P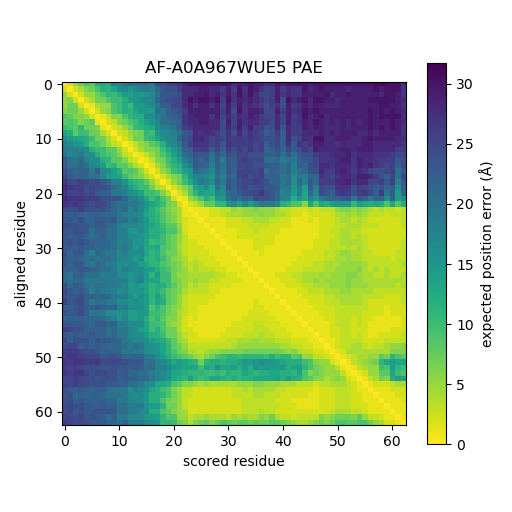rotein AF-A0A967WUE5-F1 (afdb_monomer)

Foldseek 3Di:
DPPVVVVVVVVPPPPPPPDDPPPDPADWDWDWDDDPNDIDIDIDGDDDDPDDPDDDDDDDDDD

Secondary structure (DSSP, 8-state):
--STTHHHHTSS------------SSPPEEEEEEETTEEEEEEE---PPSSS-----------

Structure (mmCIF, N/CA/C/O backbone):
data_AF-A0A967WUE5-F1
#
_entry.id   AF-A0A967WUE5-F1
#
loop_
_atom_site.group_PDB
_atom_site.id
_atom_site.type_symbol
_atom_site.label_atom_id
_atom_site.label_alt_id
_atom_site.label_comp_id
_atom_site.label_asym_id
_atom_site.label_entity_id
_atom_site.label_seq_id
_atom_site.pdbx_PDB_ins_code
_atom_site.Cartn_x
_atom_site.Cartn_y
_atom_site.Cartn_z
_atom_site.occupancy
_atom_site.B_iso_or_equiv
_atom_site.auth_seq_id
_atom_site.auth_comp_id
_atom_site.auth_asym_id
_atom_site.auth_atom_id
_atom_site.pdbx_PDB_model_num
ATOM 1 N N . MET A 1 1 ? -3.993 -24.307 40.347 1.00 53.62 1 MET A N 1
ATOM 2 C CA . MET A 1 1 ? -5.273 -23.787 39.799 1.00 53.62 1 MET A CA 1
ATOM 3 C C . MET A 1 1 ? -5.203 -22.339 39.276 1.00 53.62 1 MET A C 1
ATOM 5 O O . MET A 1 1 ? -6.240 -21.771 38.982 1.00 53.62 1 MET A O 1
ATOM 9 N N . ARG A 1 2 ? -4.015 -21.728 39.103 1.00 55.59 2 ARG A N 1
ATOM 10 C CA . ARG A 1 2 ? -3.866 -2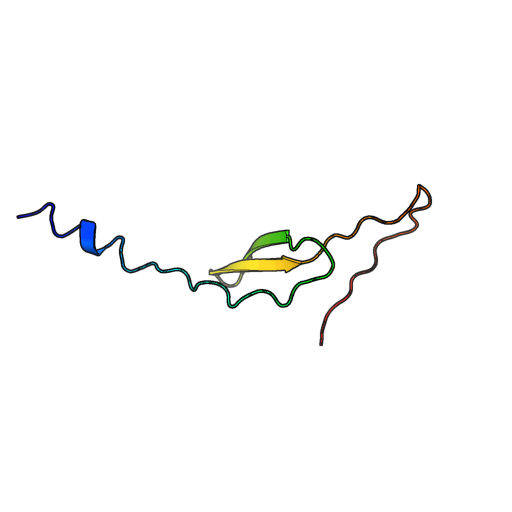0.338 38.602 1.00 55.59 2 ARG A CA 1
ATOM 11 C C . ARG A 1 2 ? -3.211 -20.229 37.216 1.00 55.59 2 ARG A C 1
ATOM 13 O O . ARG A 1 2 ? -3.088 -19.134 36.692 1.00 55.59 2 ARG A O 1
ATOM 20 N N . GLN A 1 3 ? -2.814 -21.359 36.626 1.00 51.19 3 GLN A N 1
ATOM 21 C CA . GLN A 1 3 ? -2.206 -21.414 35.289 1.00 51.19 3 GLN A CA 1
ATOM 22 C C . GLN A 1 3 ? -3.206 -21.813 34.194 1.00 51.19 3 GLN A C 1
ATOM 24 O O . GLN A 1 3 ? -3.010 -21.482 33.035 1.00 51.19 3 GLN A O 1
ATOM 29 N N . ALA A 1 4 ? -4.324 -22.442 34.571 1.00 48.94 4 ALA A N 1
ATOM 30 C CA . ALA A 1 4 ? -5.379 -22.833 33.636 1.00 48.94 4 ALA A CA 1
ATOM 31 C C . ALA A 1 4 ? -6.222 -21.644 33.131 1.00 48.94 4 ALA A C 1
ATOM 33 O O . ALA A 1 4 ? -6.884 -21.755 32.109 1.00 48.94 4 ALA A O 1
ATOM 34 N N . VAL A 1 5 ? -6.184 -20.499 33.824 1.00 51.50 5 VAL A N 1
ATOM 35 C CA . VAL A 1 5 ? -7.001 -19.319 33.485 1.00 51.50 5 VAL A CA 1
ATOM 36 C C . VAL A 1 5 ? -6.372 -18.480 32.366 1.00 51.50 5 VAL A C 1
ATOM 38 O O . VAL A 1 5 ? -7.092 -17.866 31.587 1.00 51.50 5 VAL A O 1
ATOM 41 N N . TRP A 1 6 ? -5.045 -18.501 32.210 1.00 42.78 6 TRP A N 1
ATOM 42 C CA . TRP A 1 6 ? -4.378 -17.709 31.167 1.00 42.78 6 TRP A CA 1
ATOM 43 C C . TRP A 1 6 ? -4.399 -18.353 29.776 1.00 42.78 6 TRP A C 1
ATOM 45 O O . TRP A 1 6 ? -4.239 -17.647 28.787 1.00 42.78 6 TRP A O 1
ATOM 55 N N . LEU A 1 7 ? -4.682 -19.657 29.683 1.00 46.16 7 LEU A N 1
ATOM 56 C CA . LEU A 1 7 ? -4.868 -20.358 28.404 1.00 46.16 7 LEU A CA 1
ATOM 57 C C . LEU A 1 7 ? -6.215 -20.053 27.730 1.00 46.16 7 LEU A C 1
ATOM 59 O O . LEU A 1 7 ? -6.375 -20.305 26.542 1.00 46.16 7 LEU A O 1
ATOM 63 N N . ILE A 1 8 ? -7.178 -19.495 28.470 1.00 51.97 8 ILE A N 1
ATOM 64 C CA . ILE A 1 8 ? -8.489 -19.114 27.925 1.00 51.97 8 ILE A CA 1
ATOM 65 C C . ILE A 1 8 ? -8.442 -17.701 27.316 1.00 51.97 8 ILE A C 1
ATOM 67 O O . ILE A 1 8 ? -9.223 -17.389 26.421 1.00 51.97 8 ILE A O 1
ATOM 71 N N . LEU A 1 9 ? -7.480 -16.861 27.717 1.00 49.16 9 LEU A N 1
ATOM 72 C CA . LEU A 1 9 ? -7.346 -15.495 27.196 1.00 49.16 9 LEU A CA 1
ATOM 73 C C . LEU A 1 9 ? -6.698 -15.426 25.804 1.00 49.16 9 LEU A C 1
ATOM 75 O O . LEU A 1 9 ? -6.898 -14.451 25.088 1.00 49.16 9 LEU A O 1
ATOM 79 N N . THR A 1 10 ? -5.979 -16.467 25.382 1.00 52.44 10 THR A N 1
ATOM 80 C CA . THR A 1 10 ? -5.411 -16.565 24.027 1.00 52.44 10 THR A CA 1
ATOM 81 C C . THR A 1 10 ? -6.416 -17.041 22.976 1.00 52.44 10 THR A C 1
ATOM 83 O O . THR A 1 10 ? -6.143 -16.921 21.787 1.00 52.44 10 THR A O 1
ATOM 86 N N . LEU A 1 11 ? -7.592 -17.540 23.377 1.00 49.81 11 LEU A N 1
ATOM 87 C CA . LEU A 1 11 ? -8.580 -18.120 22.457 1.00 49.81 11 LEU A CA 1
ATOM 88 C C . LEU A 1 11 ? -9.622 -17.104 21.938 1.00 49.81 11 LEU A C 1
ATOM 90 O O . LEU A 1 11 ? -10.406 -17.427 21.052 1.00 49.81 11 LEU A O 1
ATOM 94 N N . GLY A 1 12 ? -9.638 -15.874 22.467 1.00 43.69 12 GLY A N 1
ATOM 95 C CA . GLY A 1 12 ? -10.629 -14.842 22.121 1.00 43.69 12 GLY A CA 1
ATOM 96 C C . GLY A 1 12 ? -10.270 -13.936 20.937 1.00 43.69 12 GLY A C 1
ATOM 97 O O . GLY A 1 12 ? -11.131 -13.204 20.462 1.00 43.69 12 GLY A O 1
ATOM 98 N N . MET A 1 13 ? -9.033 -13.980 20.438 1.00 48.97 13 MET A N 1
ATOM 99 C CA . MET A 1 13 ? -8.593 -13.168 19.298 1.00 48.97 13 MET A CA 1
ATOM 100 C C . MET A 1 13 ? -8.413 -14.048 18.060 1.00 48.97 13 MET A C 1
ATOM 102 O O . MET A 1 13 ? -7.358 -14.088 17.433 1.00 48.97 13 MET A O 1
ATOM 106 N N . VAL A 1 14 ? -9.481 -14.768 17.704 1.00 47.59 14 VAL A N 1
ATOM 107 C CA . VAL A 1 14 ? -9.686 -15.204 16.321 1.00 47.59 14 VAL A CA 1
ATOM 108 C C . VAL A 1 14 ? -9.930 -13.926 15.524 1.00 47.59 14 VAL A C 1
ATOM 110 O O . VAL A 1 14 ? -11.058 -13.455 15.396 1.00 47.59 14 VAL A O 1
ATOM 113 N N . VAL A 1 15 ? -8.845 -13.313 15.049 1.00 56.22 15 VAL A N 1
ATOM 114 C CA . VAL A 1 15 ? -8.925 -12.331 13.971 1.00 56.22 15 VAL A CA 1
ATOM 115 C C . VAL A 1 15 ? -9.646 -13.031 12.829 1.00 56.22 15 VAL A C 1
ATOM 117 O O . VAL A 1 15 ? -9.255 -14.123 12.414 1.00 56.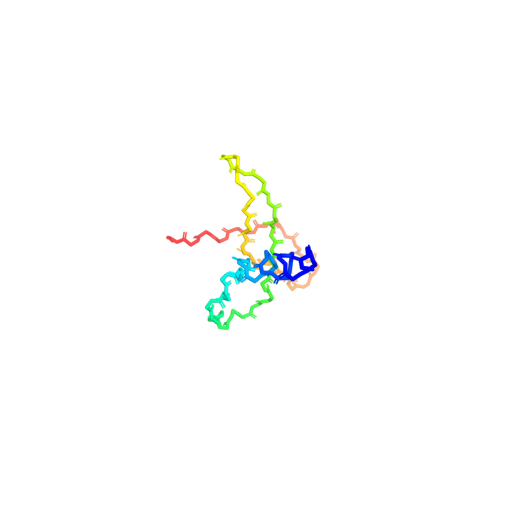22 15 VAL A O 1
ATOM 120 N N . ALA A 1 16 ? -10.754 -12.422 12.412 1.00 51.25 16 ALA A N 1
ATOM 121 C CA . ALA A 1 16 ? -11.598 -12.871 11.326 1.00 51.25 16 ALA A CA 1
ATOM 122 C C . ALA A 1 16 ? -10.732 -13.373 10.169 1.00 51.25 16 ALA A C 1
ATOM 124 O O . ALA A 1 16 ? -9.928 -12.627 9.609 1.00 51.25 16 ALA A O 1
ATOM 125 N N . GLN A 1 17 ? -10.884 -14.655 9.841 1.00 52.31 17 GLN A N 1
ATOM 126 C CA . GLN A 1 17 ? -10.282 -15.213 8.644 1.00 52.31 17 GLN A CA 1
ATOM 127 C C . GLN A 1 17 ? -10.874 -14.431 7.476 1.00 52.31 17 GLN A C 1
ATOM 129 O O . GLN A 1 17 ? -12.081 -14.507 7.238 1.00 52.31 17 GLN A O 1
ATOM 134 N N . GLY A 1 18 ? -10.046 -13.602 6.836 1.00 54.03 18 GLY A N 1
ATOM 135 C CA . GLY A 1 18 ? -10.446 -12.819 5.677 1.00 54.03 18 GLY A CA 1
ATOM 136 C C . GLY A 1 18 ? -11.079 -13.764 4.670 1.00 54.03 18 GLY A C 1
ATOM 137 O O . GLY A 1 18 ? -10.425 -14.702 4.214 1.00 54.03 18 GLY A O 1
ATOM 138 N N . ALA A 1 19 ? -12.371 -13.559 4.412 1.00 48.09 19 ALA A N 1
ATOM 139 C CA . ALA A 1 19 ? -13.117 -14.281 3.398 1.00 48.09 19 ALA A CA 1
ATOM 140 C C . ALA A 1 19 ? -12.284 -14.297 2.111 1.00 48.09 19 ALA A C 1
ATOM 142 O O . ALA A 1 19 ? -11.735 -13.258 1.741 1.00 48.09 19 ALA A O 1
ATOM 143 N N . GLY A 1 20 ? -12.136 -15.491 1.523 1.00 47.47 20 GLY A N 1
ATOM 144 C CA . GLY A 1 20 ? -11.240 -15.769 0.403 1.00 47.47 20 GLY A CA 1
ATOM 145 C C . GLY A 1 20 ? -11.200 -14.611 -0.579 1.00 47.47 20 GLY A C 1
ATOM 146 O O . GLY A 1 20 ? -12.246 -14.180 -1.068 1.00 47.47 20 GLY A O 1
ATOM 147 N N . ALA A 1 21 ? -9.998 -14.077 -0.800 1.00 55.28 21 ALA A N 1
ATOM 148 C CA . ALA A 1 21 ? -9.796 -13.072 -1.822 1.00 55.28 21 ALA A CA 1
ATOM 149 C C . ALA A 1 21 ? -10.384 -13.638 -3.117 1.00 55.28 21 ALA A C 1
ATOM 151 O O . ALA A 1 21 ? -10.013 -14.734 -3.531 1.00 55.28 21 ALA A O 1
ATOM 152 N N . ALA A 1 22 ? -11.323 -12.920 -3.735 1.00 59.09 22 ALA A N 1
ATOM 153 C CA . ALA A 1 22 ? -11.488 -13.066 -5.171 1.00 59.09 22 ALA A CA 1
ATOM 154 C C . ALA A 1 22 ? -10.075 -12.944 -5.756 1.00 59.09 22 ALA A C 1
ATOM 156 O O . ALA A 1 22 ? -9.371 -12.009 -5.373 1.00 59.09 22 ALA A O 1
ATOM 157 N N . ASP A 1 23 ? -9.628 -13.919 -6.551 1.00 79.88 23 ASP A N 1
ATOM 158 C CA . ASP A 1 23 ? -8.244 -13.956 -7.021 1.00 79.88 23 ASP A CA 1
ATOM 159 C C . ASP A 1 23 ? -7.945 -12.657 -7.777 1.00 79.88 23 ASP A C 1
ATOM 161 O O . ASP A 1 23 ? -8.398 -12.439 -8.903 1.00 79.88 23 ASP A O 1
ATOM 165 N N . TYR A 1 24 ? -7.243 -11.742 -7.110 1.00 87.88 24 TYR A N 1
ATOM 166 C CA . TYR A 1 24 ? -6.815 -10.498 -7.717 1.00 87.88 24 TYR A CA 1
ATOM 167 C C . TYR A 1 24 ? -5.713 -10.826 -8.732 1.00 87.88 24 TYR A C 1
ATOM 169 O O . TYR A 1 24 ? -4.866 -11.680 -8.464 1.00 87.88 24 TYR A O 1
ATOM 177 N N . PRO A 1 25 ? -5.688 -10.157 -9.897 1.00 92.38 25 PRO A N 1
ATOM 178 C CA . PRO A 1 25 ? -4.720 -10.468 -10.949 1.00 92.38 25 PRO A CA 1
ATOM 179 C C . PRO A 1 25 ? -3.277 -10.077 -10.591 1.00 92.38 25 PRO A C 1
ATOM 181 O O . PRO A 1 25 ? -2.352 -10.485 -11.288 1.00 92.38 25 PRO A O 1
ATOM 184 N N . TYR A 1 26 ? -3.080 -9.311 -9.515 1.00 92.94 26 TYR A N 1
ATOM 185 C CA . TYR A 1 26 ? -1.773 -8.887 -9.021 1.00 92.94 26 TYR A CA 1
ATOM 186 C C . TYR A 1 26 ? -1.653 -9.133 -7.509 1.00 92.94 26 TYR A C 1
ATOM 188 O O . TYR A 1 26 ? -2.677 -9.279 -6.830 1.00 92.94 26 TYR A O 1
ATOM 196 N N . PRO A 1 27 ? -0.421 -9.182 -6.963 1.00 93.00 27 PRO A N 1
ATOM 197 C CA . PRO A 1 27 ? -0.203 -9.345 -5.532 1.00 93.00 27 PRO A CA 1
ATOM 198 C C . PRO A 1 27 ? -0.925 -8.272 -4.715 1.00 93.00 27 PRO A C 1
ATOM 200 O O . PRO A 1 27 ? -0.834 -7.081 -5.006 1.00 93.00 27 PRO A O 1
ATOM 203 N N . VAL A 1 28 ? -1.629 -8.710 -3.673 1.00 94.50 28 VAL A N 1
ATOM 204 C CA . VAL A 1 28 ? -2.276 -7.808 -2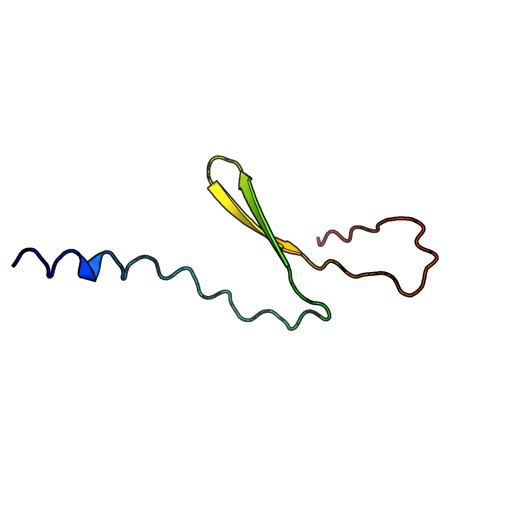.720 1.00 94.50 28 VAL A CA 1
ATOM 205 C C . VAL A 1 28 ? 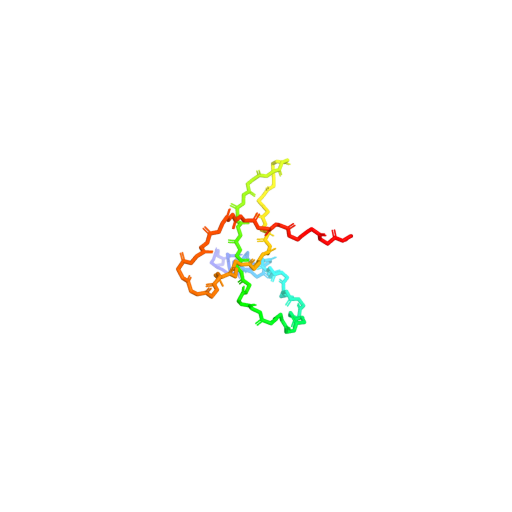-1.295 -7.477 -1.605 1.00 94.50 28 VAL A C 1
ATOM 207 O O . VAL A 1 28 ? -0.879 -8.353 -0.844 1.00 94.50 28 VAL A O 1
ATOM 210 N N . GLU A 1 29 ? -0.982 -6.199 -1.475 1.00 95.81 29 GLU A N 1
ATOM 211 C CA . GLU A 1 29 ? -0.201 -5.642 -0.380 1.00 95.81 29 GLU A CA 1
ATOM 212 C C . GLU A 1 29 ? -1.105 -5.052 0.707 1.00 95.81 29 GLU A C 1
ATOM 214 O O . GLU A 1 29 ? -2.312 -4.867 0.517 1.00 95.81 29 GLU A O 1
ATOM 219 N N . ARG A 1 30 ? -0.527 -4.785 1.886 1.00 96.88 30 ARG A N 1
ATOM 220 C CA . ARG A 1 30 ? -1.245 -4.225 3.037 1.00 96.88 30 ARG A CA 1
ATOM 221 C C . ARG A 1 30 ? -0.496 -3.050 3.645 1.00 96.88 30 ARG A C 1
ATOM 223 O O . ARG A 1 30 ? 0.618 -3.211 4.132 1.00 96.88 30 ARG A O 1
ATOM 230 N N . PHE A 1 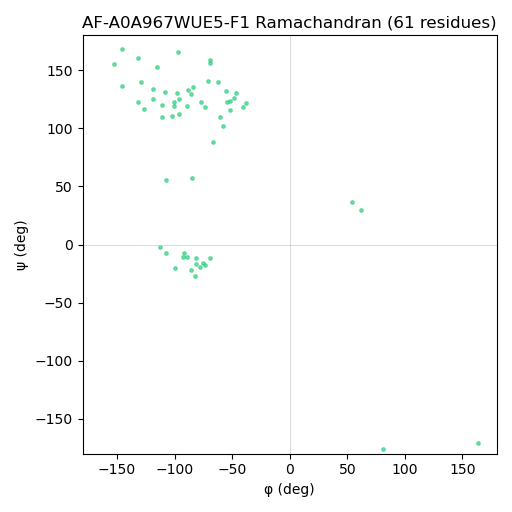31 ? -1.161 -1.901 3.699 1.00 97.44 31 PHE A N 1
ATOM 231 C CA . PHE A 1 31 ? -0.694 -0.727 4.426 1.00 97.44 31 PHE A CA 1
ATOM 232 C C . PHE A 1 31 ? -1.433 -0.630 5.763 1.00 97.44 31 PHE A C 1
ATOM 234 O O . PHE A 1 31 ? -2.664 -0.534 5.792 1.00 97.44 31 PHE A O 1
ATOM 241 N N . THR A 1 32 ? -0.688 -0.686 6.867 1.00 97.94 32 THR A N 1
ATOM 242 C CA . THR A 1 32 ? -1.235 -0.561 8.226 1.00 97.94 32 THR A CA 1
ATOM 243 C C . THR A 1 32 ? -1.054 0.866 8.723 1.00 97.94 32 THR A C 1
ATOM 245 O O . THR A 1 32 ? 0.046 1.412 8.648 1.00 97.94 32 THR A O 1
ATOM 248 N N . PHE A 1 33 ? -2.122 1.466 9.239 1.00 98.06 33 PHE A N 1
ATOM 249 C CA . PHE A 1 33 ? -2.110 2.834 9.751 1.00 98.06 33 PHE A CA 1
ATOM 250 C C . PHE A 1 33 ? -3.170 3.024 10.835 1.00 98.06 33 PHE A C 1
ATOM 252 O O . PHE A 1 33 ? -4.189 2.333 10.854 1.00 98.06 33 PHE A O 1
ATOM 259 N N . GLU A 1 34 ? -2.948 3.997 11.716 1.00 98.31 34 GLU A N 1
ATOM 260 C CA . GLU A 1 34 ? -3.942 4.397 12.708 1.00 98.31 34 GLU A CA 1
ATOM 261 C C . GLU A 1 34 ? -4.873 5.475 12.143 1.00 98.31 34 GLU A C 1
ATOM 263 O O . GLU A 1 34 ? -4.434 6.480 11.578 1.00 98.31 34 GLU A O 1
ATOM 268 N N . SER A 1 35 ? -6.179 5.305 12.334 1.00 97.62 35 SER A N 1
ATOM 269 C CA . SER A 1 35 ? -7.176 6.336 12.044 1.00 97.62 35 SER A CA 1
ATOM 270 C C . SER A 1 35 ? -8.316 6.260 13.044 1.00 97.62 35 SER A C 1
ATOM 272 O O . SER A 1 35 ? -8.787 5.183 13.394 1.00 97.62 35 SER A O 1
ATOM 274 N N . GLN A 1 36 ? -8.768 7.415 13.541 1.00 97.94 36 GLN A N 1
ATOM 275 C CA . GLN A 1 36 ? -9.874 7.498 14.505 1.00 97.94 36 GLN A CA 1
ATOM 276 C C . GLN A 1 36 ? -9.671 6.621 15.761 1.00 97.94 36 GLN A C 1
ATOM 278 O O . GLN A 1 36 ? -10.632 6.083 16.313 1.00 97.94 36 GLN A O 1
ATOM 283 N N . ARG A 1 37 ? -8.419 6.522 16.237 1.00 97.69 37 ARG A N 1
ATOM 284 C CA . ARG A 1 37 ? -7.996 5.672 17.371 1.00 97.69 37 ARG A CA 1
ATOM 285 C C . ARG A 1 37 ? -8.211 4.170 17.135 1.00 97.69 37 ARG A C 1
ATOM 287 O O . ARG A 1 37 ? -8.482 3.438 18.083 1.00 97.69 37 ARG A O 1
ATOM 294 N N . GLN A 1 38 ? -8.141 3.731 15.883 1.00 98.19 38 GLN A N 1
ATOM 295 C CA . GLN A 1 38 ? -8.217 2.327 15.496 1.00 98.19 38 GLN A CA 1
ATOM 296 C C . GLN A 1 38 ? -7.049 1.979 14.576 1.00 98.19 38 GLN A C 1
ATOM 298 O O . GLN A 1 38 ? -6.725 2.757 13.676 1.00 98.19 38 GLN A O 1
ATOM 303 N N . ASP A 1 39 ? -6.476 0.795 14.782 1.00 97.88 39 ASP A N 1
ATOM 304 C CA . ASP A 1 39 ? -5.543 0.172 13.848 1.00 97.88 39 ASP A CA 1
ATOM 305 C C . ASP A 1 39 ? -6.315 -0.358 12.636 1.00 97.88 39 ASP A C 1
ATOM 307 O O . ASP A 1 39 ? -7.180 -1.230 12.764 1.00 97.88 39 ASP A O 1
ATOM 311 N N . LEU A 1 40 ? -6.012 0.168 11.450 1.00 97.81 40 LEU A N 1
ATOM 312 C CA . LEU A 1 40 ? -6.628 -0.234 10.188 1.00 97.81 40 LEU A CA 1
ATOM 313 C C . LEU A 1 40 ? -5.592 -0.870 9.255 1.00 97.81 40 LEU A C 1
ATOM 315 O O . LEU A 1 40 ? -4.406 -0.548 9.298 1.00 97.81 40 LEU A O 1
ATOM 319 N N . SER A 1 41 ? -6.058 -1.753 8.368 1.00 97.19 41 SER A N 1
ATOM 320 C CA . SER A 1 41 ? -5.256 -2.359 7.299 1.00 97.19 41 SER A CA 1
ATOM 321 C C . SER A 1 41 ? -5.952 -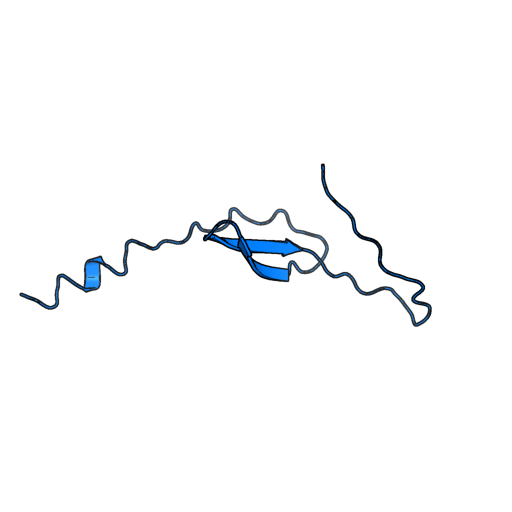2.153 5.956 1.00 97.19 41 SER A C 1
ATOM 323 O O . SER A 1 41 ? -7.056 -2.656 5.744 1.00 97.19 41 SER A O 1
ATOM 325 N N . MET A 1 42 ? -5.309 -1.417 5.051 1.00 96.62 42 MET A N 1
ATOM 326 C CA . MET A 1 42 ? -5.777 -1.198 3.682 1.00 96.62 42 MET A CA 1
ATOM 327 C C . MET A 1 42 ? -5.105 -2.194 2.743 1.00 96.62 42 MET A C 1
ATOM 329 O O . MET A 1 42 ? -3.879 -2.255 2.693 1.00 96.62 42 MET A O 1
ATOM 333 N N . ALA A 1 43 ? -5.907 -2.943 1.990 1.00 96.00 43 ALA A N 1
ATOM 334 C CA . ALA A 1 43 ? -5.421 -3.760 0.886 1.00 96.00 43 ALA A CA 1
ATOM 335 C C . ALA A 1 43 ? -5.282 -2.907 -0.387 1.00 96.00 43 ALA A C 1
ATOM 337 O O . ALA A 1 43 ? -6.189 -2.137 -0.702 1.00 96.00 43 ALA A O 1
ATOM 338 N N . TYR A 1 44 ? -4.178 -3.057 -1.117 1.00 96.06 44 TYR A N 1
ATOM 339 C CA . TYR A 1 44 ? -3.943 -2.415 -2.416 1.00 96.06 44 TYR A CA 1
ATOM 340 C C . TYR A 1 44 ? -3.119 -3.333 -3.331 1.00 96.06 44 TYR A C 1
ATOM 342 O O . TYR A 1 44 ? -2.585 -4.342 -2.878 1.00 96.06 44 TYR A O 1
ATOM 350 N N . MET A 1 45 ? -3.030 -2.995 -4.616 1.00 95.69 45 MET A N 1
ATOM 351 C CA . MET A 1 45 ? -2.103 -3.623 -5.563 1.00 95.69 45 MET A CA 1
ATOM 352 C C . MET A 1 45 ? -1.161 -2.541 -6.088 1.00 95.69 45 MET A C 1
ATOM 354 O O . MET A 1 45 ? -1.643 -1.528 -6.596 1.00 95.69 45 MET A O 1
ATOM 358 N N . ASP A 1 46 ? 0.149 -2.751 -5.963 1.00 95.31 46 ASP A N 1
ATOM 359 C CA . ASP A 1 46 ? 1.167 -1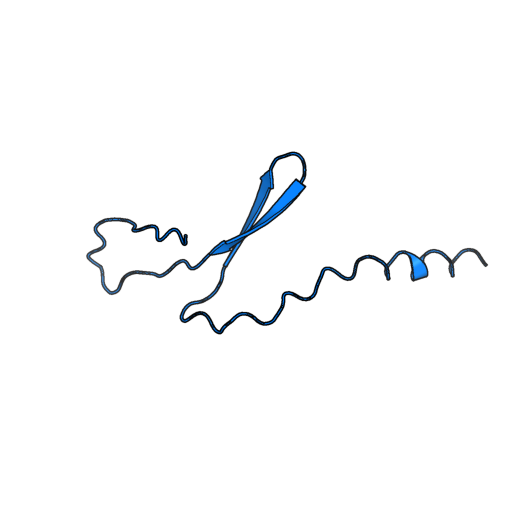.920 -6.609 1.00 95.31 46 ASP A CA 1
ATOM 360 C C . ASP A 1 46 ? 1.697 -2.663 -7.837 1.00 95.31 46 ASP A C 1
ATOM 362 O O . ASP A 1 46 ? 2.302 -3.732 -7.737 1.00 95.31 46 ASP A O 1
ATOM 366 N N . VAL A 1 47 ? 1.369 -2.147 -9.020 1.00 93.75 47 VAL A N 1
ATOM 367 C CA . VAL A 1 47 ? 1.660 -2.809 -10.292 1.00 93.75 47 VAL A CA 1
ATOM 368 C C . VAL A 1 47 ? 2.727 -2.007 -11.011 1.00 93.75 47 VAL A C 1
ATOM 370 O O . VAL A 1 47 ? 2.471 -0.904 -11.497 1.00 93.75 47 VAL A O 1
ATOM 373 N N . ALA A 1 48 ? 3.925 -2.584 -11.089 1.00 91.31 48 ALA A N 1
ATOM 374 C CA . ALA A 1 48 ? 5.031 -1.978 -11.810 1.00 91.31 48 ALA A CA 1
ATOM 375 C C . ALA A 1 48 ? 4.699 -1.838 -13.311 1.00 91.31 48 ALA A C 1
ATOM 377 O O . ALA A 1 48 ? 4.108 -2.750 -13.899 1.00 91.31 48 ALA A O 1
ATOM 378 N N . PRO A 1 49 ? 5.084 -0.720 -13.948 1.00 90.12 49 PRO A N 1
ATOM 379 C CA . PRO A 1 49 ? 4.942 -0.553 -15.387 1.00 90.12 49 PRO A CA 1
ATOM 380 C C . PRO A 1 49 ? 5.899 -1.476 -16.153 1.00 90.12 49 PRO A C 1
ATOM 382 O O . PRO A 1 49 ? 6.927 -1.913 -15.637 1.00 90.12 49 PRO A O 1
ATOM 385 N N . GLU A 1 50 ? 5.573 -1.742 -17.417 1.00 88.31 50 GLU A N 1
ATOM 386 C CA . GLU A 1 50 ? 6.462 -2.462 -18.328 1.00 88.31 50 GLU A CA 1
ATOM 387 C C . GLU A 1 50 ? 7.447 -1.491 -19.005 1.00 88.31 50 GLU A C 1
ATOM 389 O O . GLU A 1 50 ? 7.039 -0.486 -19.590 1.00 88.31 50 GLU A O 1
ATOM 394 N N . GLY A 1 51 ? 8.743 -1.819 -18.964 1.00 87.25 51 GLY A N 1
ATOM 395 C CA . GLY A 1 51 ? 9.815 -1.031 -19.585 1.00 87.25 51 GLY A CA 1
ATOM 396 C C . GLY A 1 51 ? 10.282 0.180 -18.764 1.00 87.25 51 GLY A C 1
ATOM 397 O O . GLY A 1 51 ? 9.844 0.404 -17.639 1.00 87.25 51 GLY A O 1
ATOM 398 N N . ASP A 1 52 ? 11.195 0.965 -19.344 1.00 82.44 52 ASP A N 1
ATOM 399 C CA . ASP A 1 52 ? 11.896 2.047 -18.631 1.00 82.44 52 ASP A CA 1
ATOM 400 C C . ASP A 1 52 ? 11.204 3.423 -18.757 1.00 82.44 52 ASP A C 1
ATOM 402 O O . ASP A 1 52 ? 11.522 4.364 -18.027 1.00 82.44 52 ASP A O 1
ATOM 406 N N . ASP A 1 53 ? 10.216 3.553 -19.648 1.00 80.62 53 ASP A N 1
ATOM 407 C CA . ASP A 1 53 ? 9.532 4.816 -19.962 1.00 80.62 53 ASP A CA 1
ATOM 408 C C . ASP A 1 53 ? 8.370 5.122 -18.995 1.00 80.62 53 ASP A C 1
ATOM 410 O O . ASP A 1 53 ? 7.217 5.323 -19.394 1.00 80.62 53 ASP A O 1
ATOM 414 N N . THR A 1 54 ? 8.653 5.194 -17.694 1.00 82.56 54 THR A N 1
ATOM 415 C CA . THR A 1 54 ? 7.633 5.564 -16.697 1.00 82.56 54 THR A CA 1
ATOM 416 C C . THR A 1 54 ? 7.371 7.072 -16.708 1.00 82.56 54 THR A C 1
ATOM 418 O O . THR A 1 54 ? 8.276 7.876 -16.491 1.00 82.56 54 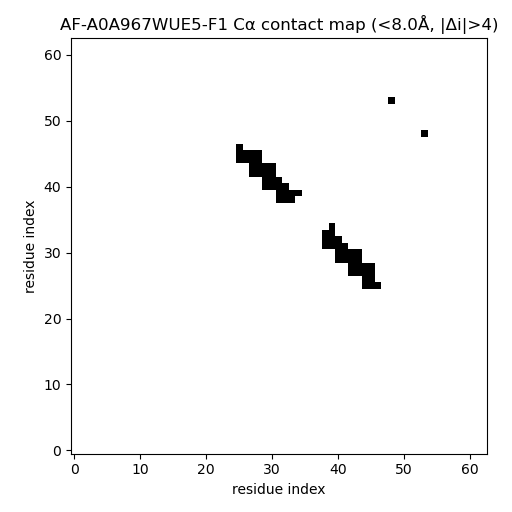THR A O 1
ATOM 421 N N . ARG A 1 55 ? 6.112 7.480 -16.928 1.00 84.38 55 ARG A N 1
ATOM 422 C CA . ARG A 1 55 ? 5.709 8.903 -17.015 1.00 84.38 55 ARG A CA 1
ATOM 423 C C . ARG A 1 55 ? 4.917 9.430 -15.815 1.00 84.38 55 ARG A C 1
ATOM 425 O O . ARG A 1 55 ? 4.656 10.629 -15.751 1.00 84.38 55 ARG A O 1
ATOM 432 N N . GLY A 1 56 ? 4.521 8.565 -14.884 1.00 90.62 56 GLY A N 1
ATOM 433 C CA . GLY A 1 56 ? 3.725 8.945 -13.717 1.00 90.62 56 GLY A CA 1
ATOM 434 C C . GLY A 1 56 ? 3.069 7.749 -13.032 1.00 90.62 56 GLY A C 1
ATOM 435 O O . GLY A 1 56 ? 3.349 6.604 -13.374 1.00 90.62 56 GLY A O 1
ATOM 436 N N . VAL A 1 57 ? 2.182 8.040 -12.078 1.00 94.00 57 VAL A N 1
ATOM 437 C CA . VAL A 1 57 ? 1.438 7.047 -11.289 1.00 94.00 57 VAL A CA 1
ATOM 438 C C . VAL A 1 57 ? -0.055 7.225 -11.546 1.00 94.00 57 VAL A C 1
ATOM 440 O O . VAL A 1 57 ? -0.560 8.348 -11.522 1.00 94.00 57 VAL A O 1
ATOM 443 N N . VAL A 1 58 ? -0.763 6.121 -11.782 1.00 94.38 58 VAL A N 1
ATOM 444 C CA . VAL A 1 58 ? -2.225 6.096 -11.910 1.00 94.38 58 VAL A CA 1
ATOM 445 C C . VAL A 1 58 ? -2.807 5.432 -10.672 1.00 94.38 58 VAL A C 1
ATOM 447 O O . VAL A 1 58 ? -2.374 4.350 -10.291 1.00 94.38 58 VAL A O 1
ATOM 450 N N . VAL A 1 59 ? -3.808 6.068 -10.062 1.00 96.56 59 VAL A N 1
ATOM 451 C CA . VAL A 1 59 ? -4.520 5.520 -8.904 1.00 96.56 59 VAL A CA 1
ATOM 452 C C . VAL A 1 59 ? -5.938 5.158 -9.324 1.00 96.56 59 VAL A C 1
ATOM 454 O O . VAL A 1 59 ? -6.702 6.021 -9.758 1.00 96.56 59 VAL A O 1
ATOM 457 N N . LEU A 1 60 ? -6.288 3.879 -9.190 1.00 95.88 60 LEU A N 1
ATOM 458 C CA . LEU A 1 60 ? -7.640 3.381 -9.426 1.00 95.88 60 LEU A CA 1
ATOM 459 C C . LEU A 1 60 ? -8.377 3.295 -8.091 1.00 95.88 60 LEU A C 1
ATOM 461 O O . LEU A 1 60 ? -8.034 2.487 -7.232 1.00 95.88 60 LEU A O 1
ATOM 465 N N . LEU A 1 61 ? -9.391 4.138 -7.926 1.00 95.12 61 LEU A N 1
ATOM 466 C CA . LEU A 1 61 ? -10.282 4.110 -6.772 1.00 95.12 61 LEU A CA 1
ATOM 467 C C . LEU A 1 61 ? -11.567 3.395 -7.181 1.00 95.12 61 LEU A C 1
ATOM 469 O O . LEU A 1 61 ? -12.213 3.789 -8.152 1.00 95.12 61 LEU A O 1
ATOM 473 N N . HIS A 1 62 ? -11.912 2.326 -6.468 1.00 89.31 62 HIS A N 1
ATOM 474 C CA . HIS A 1 62 ? -13.184 1.644 -6.684 1.00 89.31 62 HIS A CA 1
ATOM 475 C C . HIS A 1 62 ? -14.352 2.531 -6.219 1.00 89.31 62 HIS A C 1
ATOM 477 O O . HIS A 1 62 ? -14.173 3.426 -5.388 1.00 89.31 62 HIS A O 1
ATOM 483 N N . GLY A 1 63 ? -15.536 2.283 -6.783 1.00 88.88 63 GLY A N 1
ATOM 484 C CA . GLY A 1 63 ? -16.786 2.906 -6.338 1.00 88.88 63 GLY A CA 1
ATOM 485 C C . GLY A 1 63 ? -17.287 2.371 -5.004 1.00 88.88 63 GLY A C 1
ATOM 486 O O . GLY A 1 63 ? -16.728 1.359 -4.514 1.00 88.88 63 GLY A O 1
#

Radius of gyration: 19.65 Å; Cα contacts (8 Å, |Δi|>4): 32; chains: 1; bounding box: 29×33×60 Å

Sequence (63 aa):
MRQAVWLILTLGMVVAQGAGAADYPYPVERFTFESQRQDLSMAYMDVAPEGDDTRGVVVLLHG

pLDDT: mean 78.28, std 20.71, range [42.78, 98.31]

Solvent-accessible surface area (backbone atoms only — not comparable to full-atom values): 4709 Å² total; per-residue (Å²): 136,78,69,71,65,63,68,59,68,71,69,73,71,73,70,76,77,74,72,76,74,73,85,63,96,57,70,77,45,75,53,76,47,79,55,96,93,37,87,43,75,45,77,48,69,86,79,81,76,87,75,88,86,77,88,79,84,88,85,89,79,81,133

Nearest PDB structures (foldseek):
  2fdo-assembly1_A  TM=2.861E-01  e=2.095E+00  Archaeoglobus fulgidus DSM 4304

Mean predicted aligned error: 12.8 Å